Protein AF-A0AAJ5V204-F1 (afdb_monomer_lite)

Organism: NCBI:txid2666183

Structure (mmCIF, N/CA/C/O backbone):
da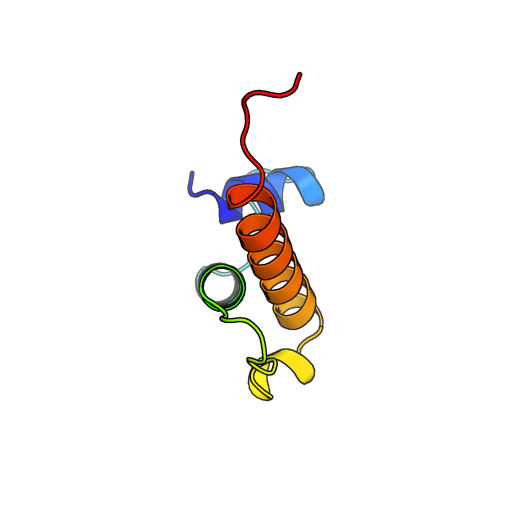ta_AF-A0AAJ5V204-F1
#
_entry.id   AF-A0AAJ5V204-F1
#
loop_
_atom_site.group_PDB
_atom_site.id
_atom_site.type_symbol
_atom_site.label_atom_id
_atom_site.label_alt_id
_atom_site.label_comp_id
_atom_site.label_asym_id
_atom_site.label_entity_id
_atom_site.label_seq_id
_atom_site.pdbx_PDB_ins_code
_atom_site.Cartn_x
_atom_site.Cartn_y
_atom_site.Cartn_z
_atom_site.occupancy
_atom_site.B_iso_or_equiv
_atom_site.auth_seq_id
_atom_site.auth_comp_id
_atom_site.auth_asym_id
_atom_site.auth_atom_id
_atom_site.pdbx_PDB_model_num
ATOM 1 N N . MET A 1 1 ? -0.797 17.216 7.872 1.00 59.19 1 MET A N 1
ATOM 2 C CA . MET A 1 1 ? -1.528 15.960 7.597 1.00 59.19 1 MET A CA 1
ATOM 3 C C . MET A 1 1 ? -0.670 15.143 6.651 1.00 59.19 1 MET A C 1
ATOM 5 O O . MET A 1 1 ? -0.327 15.689 5.604 1.00 59.19 1 MET A O 1
ATOM 9 N N . ASN A 1 2 ? -0.228 13.945 7.053 1.00 81.31 2 ASN A N 1
ATOM 10 C CA . ASN A 1 2 ? 0.650 13.126 6.207 1.00 81.31 2 ASN A CA 1
ATOM 11 C C . ASN A 1 2 ? -0.126 12.611 4.970 1.00 81.31 2 ASN A C 1
ATOM 13 O O . ASN A 1 2 ? -1.351 12.756 4.890 1.00 81.31 2 ASN A O 1
ATOM 17 N N . LEU A 1 3 ? 0.585 12.079 3.971 1.00 80.56 3 LEU A N 1
ATOM 18 C CA . LEU A 1 3 ? -0.028 11.612 2.722 1.00 80.56 3 LEU A CA 1
ATOM 19 C C . LEU A 1 3 ? -1.055 10.493 2.976 1.00 80.56 3 LEU A C 1
ATOM 21 O O . LEU A 1 3 ? -2.133 10.509 2.386 1.00 80.56 3 LEU A O 1
ATOM 25 N N . ILE A 1 4 ? -0.757 9.586 3.909 1.00 84.75 4 ILE A N 1
ATOM 26 C CA . ILE A 1 4 ? -1.630 8.468 4.283 1.00 84.75 4 ILE A CA 1
ATOM 27 C C . ILE A 1 4 ? -2.934 8.950 4.931 1.00 84.75 4 ILE A C 1
ATOM 29 O O . ILE A 1 4 ? -4.008 8.504 4.549 1.00 84.75 4 ILE A O 1
ATOM 33 N N . ASP A 1 5 ? -2.888 9.934 5.826 1.00 84.19 5 ASP A N 1
ATOM 34 C CA . ASP A 1 5 ? -4.063 10.570 6.422 1.00 84.19 5 ASP A CA 1
ATOM 35 C C . ASP A 1 5 ? -4.922 11.241 5.351 1.00 84.19 5 ASP A C 1
ATOM 37 O O . ASP A 1 5 ? -6.147 11.162 5.405 1.00 84.19 5 ASP A O 1
ATOM 41 N N . ARG A 1 6 ? -4.304 11.899 4.361 1.00 84.88 6 ARG A N 1
ATOM 42 C CA . ARG A 1 6 ? -5.028 12.493 3.224 1.00 84.88 6 ARG A CA 1
ATOM 43 C C . ARG A 1 6 ? -5.724 11.433 2.393 1.00 84.88 6 ARG A C 1
ATOM 45 O O . ARG A 1 6 ? -6.909 11.587 2.113 1.00 84.88 6 ARG A O 1
ATOM 52 N N . ALA A 1 7 ? -5.019 10.365 2.046 1.00 84.38 7 ALA A N 1
ATOM 53 C CA . ALA A 1 7 ? -5.581 9.295 1.244 1.00 84.38 7 ALA A CA 1
ATOM 54 C C . ALA A 1 7 ? -6.703 8.557 1.993 1.00 84.38 7 ALA A C 1
ATOM 56 O O . ALA A 1 7 ? -7.800 8.418 1.460 1.00 84.38 7 ALA A O 1
ATOM 57 N N . ILE A 1 8 ? -6.497 8.190 3.263 1.00 85.69 8 ILE A N 1
ATOM 58 C CA . ILE A 1 8 ? -7.532 7.564 4.098 1.00 85.69 8 ILE A CA 1
ATOM 59 C C . ILE A 1 8 ? -8.734 8.500 4.261 1.00 85.69 8 ILE A C 1
ATOM 61 O O . ILE A 1 8 ? -9.872 8.053 4.117 1.00 85.69 8 ILE A O 1
ATOM 65 N N . SER A 1 9 ? -8.518 9.793 4.524 1.00 87.38 9 SER A N 1
ATOM 66 C CA . SER A 1 9 ? -9.623 10.758 4.631 1.00 87.38 9 SER A CA 1
ATOM 67 C C . SER A 1 9 ? -10.412 10.855 3.325 1.00 87.38 9 SER A C 1
ATOM 69 O O . SER A 1 9 ? -11.637 10.904 3.371 1.00 87.38 9 SER A O 1
ATOM 71 N N . ALA A 1 10 ? -9.735 10.841 2.172 1.00 86.19 10 ALA A N 1
ATOM 72 C CA . ALA A 1 10 ? -10.374 10.895 0.859 1.00 86.19 10 ALA A CA 1
ATOM 73 C C . ALA A 1 10 ? -11.196 9.631 0.553 1.00 86.19 10 ALA A C 1
ATOM 75 O O . ALA A 1 10 ? -12.318 9.740 0.070 1.00 86.19 10 ALA A O 1
ATOM 76 N N . PHE A 1 11 ? -10.684 8.440 0.881 1.00 81.81 11 PHE A N 1
ATOM 77 C CA . PHE A 1 11 ? -11.418 7.185 0.678 1.00 81.81 11 PHE A CA 1
ATOM 78 C C . PHE A 1 11 ? -12.596 7.021 1.641 1.00 81.81 11 PHE A C 1
ATOM 80 O O . PHE A 1 11 ? -13.628 6.465 1.275 1.00 81.81 11 PHE A O 1
ATOM 87 N N . THR A 1 12 ? -12.451 7.491 2.881 1.00 84.75 12 THR A N 1
ATOM 88 C CA . THR A 1 12 ? -13.444 7.260 3.942 1.00 84.75 12 THR A CA 1
ATOM 89 C C . THR A 1 12 ? -14.393 8.434 4.169 1.00 84.75 12 THR A C 1
ATOM 91 O O . THR A 1 12 ? -15.348 8.287 4.931 1.00 84.75 12 THR A O 1
ATOM 94 N N . ASN A 1 13 ? -14.147 9.590 3.541 1.00 89.00 13 ASN A N 1
ATOM 95 C CA . ASN A 1 13 ? -14.826 10.866 3.803 1.00 89.00 13 ASN A CA 1
ATOM 96 C C . ASN A 1 13 ? -14.865 11.246 5.298 1.00 89.00 13 ASN A C 1
ATOM 98 O O . ASN A 1 13 ? -15.818 11.866 5.771 1.00 89.00 13 ASN A O 1
ATOM 102 N N . LYS A 1 14 ? -13.836 10.864 6.067 1.00 85.62 14 LYS A N 1
ATOM 103 C CA . LYS A 1 14 ? -13.735 11.131 7.509 1.00 85.62 14 LYS A CA 1
ATOM 104 C C . LYS A 1 14 ? -12.500 11.960 7.834 1.00 85.62 14 LYS A C 1
ATOM 106 O O . LYS A 1 14 ? -11.398 11.622 7.416 1.00 85.62 14 LYS A O 1
ATOM 111 N N . VAL A 1 15 ? -12.700 13.014 8.629 1.00 84.81 15 VAL A N 1
ATOM 112 C CA . VAL A 1 15 ? -11.639 13.875 9.167 1.00 84.81 15 VAL A CA 1
ATOM 113 C C . VAL A 1 15 ? -11.851 14.018 10.685 1.00 84.81 15 VAL A C 1
ATOM 115 O O . VAL A 1 15 ? -12.900 14.522 11.088 1.00 84.81 15 VAL A O 1
ATOM 118 N N . PRO A 1 16 ? -10.898 13.587 11.536 1.00 82.25 16 PRO A N 1
ATOM 119 C CA . PRO A 1 16 ? -9.598 13.017 11.173 1.00 82.25 16 PRO A CA 1
ATOM 120 C C . PRO A 1 16 ? -9.711 11.622 10.534 1.00 82.25 16 PRO A C 1
ATOM 122 O O . PRO A 1 1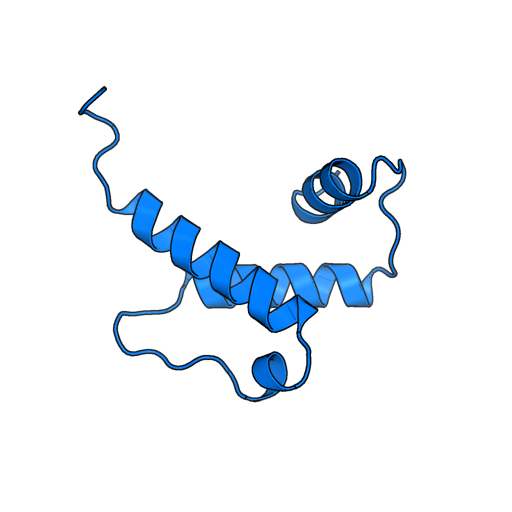6 ? -10.681 10.898 10.764 1.00 82.25 16 PRO A O 1
ATOM 125 N N . ALA A 1 17 ? -8.694 11.257 9.745 1.00 84.62 17 ALA A N 1
ATOM 126 C CA . ALA A 1 17 ? -8.585 9.935 9.140 1.00 84.62 17 ALA A CA 1
ATOM 127 C C . ALA A 1 17 ? -8.681 8.840 10.219 1.00 84.62 17 ALA A C 1
ATOM 129 O O . ALA A 1 17 ? -7.891 8.880 11.175 1.00 84.62 17 ALA A O 1
ATOM 130 N N . PRO A 1 18 ? -9.601 7.867 10.086 1.00 85.88 18 PRO A N 1
ATOM 131 C CA . PRO A 1 18 ? -9.705 6.748 11.015 1.00 85.88 18 PRO A CA 1
ATOM 132 C C . PRO A 1 18 ? -8.448 5.862 10.995 1.00 85.88 18 PRO A C 1
ATOM 134 O O . PRO A 1 18 ? -7.614 5.956 10.093 1.00 85.88 18 PRO A O 1
ATOM 137 N N . GLY A 1 19 ? -8.334 4.993 12.000 1.00 84.44 19 GLY A N 1
ATOM 138 C CA . GLY A 1 19 ? -7.207 4.074 12.174 1.00 84.44 19 GLY A CA 1
ATOM 139 C C . GLY A 1 19 ? -6.180 4.565 13.194 1.00 84.44 19 GLY A C 1
ATOM 140 O O . GLY A 1 19 ? -5.971 5.765 13.396 1.00 84.44 19 GLY A O 1
ATOM 141 N N . SER A 1 20 ? -5.547 3.607 13.856 1.00 90.69 20 SER A N 1
ATOM 142 C CA . SER A 1 20 ? -4.438 3.809 14.779 1.00 90.69 20 SER A CA 1
ATOM 143 C C . SER A 1 20 ? -3.175 4.272 14.048 1.00 90.69 20 SER A C 1
ATOM 145 O O . SER A 1 20 ? -3.004 4.069 12.845 1.00 90.69 20 SER A O 1
ATOM 147 N N . GLN A 1 21 ? -2.241 4.864 14.795 1.00 89.19 21 GLN A N 1
ATOM 148 C CA . GLN A 1 21 ? -0.943 5.253 14.242 1.00 89.19 21 GLN A CA 1
ATOM 149 C C . GLN A 1 21 ? -0.176 4.048 13.673 1.00 89.19 21 GLN A C 1
ATOM 151 O O . GLN A 1 21 ? 0.475 4.176 12.642 1.00 89.19 21 GLN A O 1
ATOM 156 N N . ALA A 1 22 ? -0.287 2.878 14.311 1.00 88.31 22 ALA A N 1
ATOM 157 C CA . ALA A 1 22 ? 0.375 1.656 13.864 1.00 88.31 22 ALA A CA 1
ATOM 158 C C . ALA A 1 22 ? -0.152 1.176 12.501 1.00 88.31 22 ALA A C 1
ATOM 160 O O . ALA A 1 22 ? 0.644 0.852 11.623 1.00 88.31 22 ALA A O 1
ATOM 161 N N . GLU A 1 23 ? -1.472 1.196 12.290 1.00 88.75 23 GLU A N 1
ATOM 162 C CA . GLU A 1 23 ? -2.080 0.845 10.998 1.00 88.75 23 GLU A CA 1
ATOM 163 C C . GLU A 1 23 ? -1.632 1.806 9.895 1.00 88.75 23 GLU A C 1
ATOM 165 O O . GLU A 1 23 ? -1.235 1.373 8.815 1.00 88.75 23 GLU A O 1
ATOM 170 N N . LYS A 1 24 ? -1.616 3.112 10.183 1.00 90.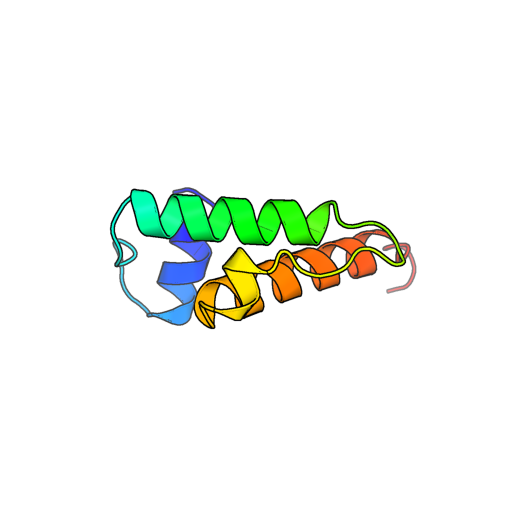44 24 LYS A N 1
ATOM 171 C CA . LYS A 1 24 ? -1.155 4.132 9.231 1.00 90.44 24 LYS A CA 1
ATOM 172 C C . LYS A 1 24 ? 0.321 3.957 8.874 1.00 90.44 24 LYS A C 1
ATOM 174 O O . LYS A 1 24 ? 0.674 4.083 7.707 1.00 90.44 24 LYS A O 1
ATOM 179 N N . SER A 1 25 ? 1.170 3.628 9.847 1.00 90.75 25 SER A N 1
ATOM 180 C CA . SER A 1 25 ? 2.585 3.327 9.606 1.00 90.75 25 SER A CA 1
ATOM 181 C C . SER A 1 25 ? 2.790 2.037 8.807 1.00 90.75 25 SER A C 1
ATOM 183 O O . SER A 1 25 ? 3.670 1.997 7.954 1.00 90.75 25 SER A O 1
ATOM 185 N N . ALA A 1 26 ? 1.979 0.999 9.031 1.00 91.69 26 ALA A N 1
ATOM 186 C CA . ALA A 1 26 ? 2.045 -0.232 8.243 1.00 91.69 26 ALA A CA 1
ATOM 187 C C . ALA A 1 26 ? 1.637 0.004 6.779 1.00 91.69 26 ALA A C 1
ATOM 189 O O . ALA A 1 26 ? 2.295 -0.493 5.867 1.00 91.69 26 ALA A O 1
ATOM 190 N N . ILE A 1 27 ? 0.596 0.813 6.557 1.00 92.69 27 ILE A N 1
ATOM 191 C CA . ILE A 1 27 ? 0.163 1.259 5.227 1.00 92.69 27 ILE A CA 1
ATOM 192 C C . ILE A 1 27 ? 1.279 2.040 4.516 1.00 92.69 27 ILE A C 1
ATOM 194 O O . ILE A 1 27 ? 1.602 1.741 3.366 1.00 92.69 27 ILE A O 1
ATOM 198 N N . ASP A 1 28 ? 1.888 3.010 5.204 1.00 92.19 28 ASP A N 1
ATOM 199 C CA . ASP A 1 28 ? 2.992 3.820 4.674 1.00 92.19 28 ASP A CA 1
ATOM 200 C C . ASP A 1 28 ? 4.194 2.951 4.276 1.00 92.19 28 ASP A C 1
ATOM 202 O O . ASP A 1 28 ? 4.743 3.088 3.180 1.00 92.19 28 ASP A O 1
ATOM 206 N N . ALA A 1 29 ? 4.554 1.990 5.133 1.00 92.75 29 ALA A N 1
ATOM 207 C CA . ALA A 1 29 ? 5.626 1.042 4.870 1.00 92.75 29 ALA A CA 1
ATOM 208 C C . ALA A 1 29 ? 5.316 0.152 3.658 1.00 92.75 29 ALA A C 1
ATOM 210 O O . ALA A 1 29 ? 6.163 0.020 2.780 1.00 92.75 29 ALA A O 1
ATOM 211 N N . ALA A 1 30 ? 4.110 -0.416 3.562 1.00 94.56 30 ALA A N 1
ATOM 212 C CA . ALA A 1 30 ? 3.721 -1.248 2.422 1.00 94.56 30 ALA A CA 1
ATOM 213 C C . ALA A 1 30 ? 3.776 -0.466 1.101 1.00 94.56 30 ALA A C 1
ATOM 215 O O . ALA A 1 30 ? 4.363 -0.939 0.127 1.00 94.56 30 ALA A O 1
ATOM 216 N N . CYS A 1 31 ? 3.245 0.761 1.090 1.00 93.69 31 CYS A N 1
ATOM 217 C CA . CYS A 1 31 ? 3.300 1.650 -0.068 1.00 93.69 31 CYS A CA 1
ATOM 218 C C . CYS A 1 31 ? 4.745 2.004 -0.453 1.00 93.69 31 CYS A C 1
ATOM 220 O O . CYS A 1 31 ? 5.101 1.971 -1.630 1.00 93.69 31 CYS A O 1
ATOM 222 N N . THR A 1 32 ? 5.597 2.296 0.531 1.00 93.31 32 THR A N 1
ATOM 223 C CA . THR A 1 32 ? 7.017 2.603 0.307 1.00 93.31 32 THR A CA 1
ATOM 224 C C . THR A 1 32 ? 7.772 1.401 -0.252 1.00 93.31 32 THR A C 1
ATOM 226 O O . THR A 1 32 ? 8.569 1.556 -1.175 1.00 93.31 32 THR A O 1
ATOM 229 N N . VAL A 1 33 ? 7.517 0.198 0.265 1.00 95.00 33 VAL A N 1
ATOM 230 C CA . VAL A 1 33 ? 8.141 -1.033 -0.239 1.00 95.00 33 VAL A CA 1
ATOM 231 C C . VAL A 1 33 ? 7.716 -1.288 -1.685 1.00 95.00 33 VAL A C 1
ATOM 233 O O . VAL A 1 33 ? 8.576 -1.543 -2.519 1.00 95.00 33 VAL A O 1
ATOM 236 N N . GLY A 1 34 ? 6.429 -1.132 -2.013 1.00 94.31 34 GLY A N 1
ATOM 237 C CA . GLY A 1 34 ? 5.948 -1.249 -3.393 1.00 94.31 34 GLY A CA 1
ATOM 238 C C . GLY A 1 34 ? 6.576 -0.222 -4.337 1.00 94.31 34 GLY A C 1
ATOM 239 O O . GLY A 1 34 ? 6.984 -0.572 -5.438 1.00 94.31 34 GLY A O 1
ATOM 240 N N . PHE A 1 35 ? 6.714 1.035 -3.902 1.00 93.62 35 PHE A N 1
ATOM 241 C CA . PHE A 1 35 ? 7.339 2.089 -4.709 1.00 93.62 35 PHE A CA 1
ATOM 242 C C . PHE A 1 35 ? 8.830 1.843 -4.978 1.00 93.62 35 PHE A C 1
ATOM 244 O O . PHE A 1 35 ? 9.350 2.273 -5.997 1.00 93.62 35 PHE A O 1
ATOM 251 N N . ASN A 1 36 ? 9.536 1.162 -4.077 1.00 93.50 36 ASN A N 1
ATOM 252 C CA . ASN A 1 36 ? 10.960 0.866 -4.249 1.00 93.50 36 ASN A CA 1
ATOM 253 C C . ASN A 1 36 ? 11.225 -0.534 -4.822 1.00 93.50 36 ASN A C 1
ATOM 255 O O . ASN A 1 36 ? 12.388 -0.902 -4.974 1.00 93.50 36 ASN A O 1
ATOM 259 N N . ALA A 1 37 ? 10.180 -1.307 -5.130 1.00 92.56 37 ALA A N 1
ATOM 260 C CA . ALA A 1 37 ? 10.322 -2.637 -5.704 1.00 92.56 37 ALA A CA 1
ATOM 261 C C . ALA A 1 37 ? 10.972 -2.566 -7.095 1.00 92.56 37 ALA A C 1
ATOM 263 O O . ALA A 1 37 ? 10.651 -1.703 -7.918 1.00 92.56 37 ALA A O 1
ATOM 264 N N . LEU A 1 38 ? 11.898 -3.482 -7.359 1.00 88.31 38 LEU A N 1
ATOM 265 C CA . LEU A 1 38 ? 12.573 -3.633 -8.640 1.00 88.31 38 LEU A CA 1
ATOM 266 C C . LEU A 1 38 ? 11.819 -4.621 -9.545 1.00 88.31 38 LEU A C 1
ATOM 268 O O . LEU A 1 38 ? 11.038 -5.446 -9.067 1.00 88.31 38 LEU A O 1
ATOM 272 N N . PRO A 1 39 ? 12.039 -4.577 -10.873 1.00 82.19 39 PRO A N 1
ATOM 273 C CA . PRO A 1 39 ? 11.480 -5.576 -11.774 1.00 82.19 39 PRO A CA 1
ATOM 274 C C . PRO A 1 39 ? 11.897 -6.994 -11.361 1.00 82.19 39 PRO A C 1
ATOM 276 O O . PRO A 1 39 ? 13.083 -7.316 -11.355 1.00 82.19 39 PRO A O 1
ATOM 279 N N . GLY A 1 40 ? 10.912 -7.839 -11.057 1.00 83.25 40 GLY A N 1
ATOM 280 C CA . GLY A 1 40 ? 11.131 -9.214 -10.600 1.00 83.25 40 GLY A CA 1
ATOM 281 C C . GLY A 1 40 ? 11.101 -9.400 -9.082 1.00 83.25 40 GLY A C 1
ATOM 282 O O . GLY A 1 40 ? 11.137 -10.545 -8.642 1.00 83.25 40 GLY A O 1
ATOM 283 N N . ASP A 1 41 ? 10.986 -8.325 -8.295 1.00 90.38 41 ASP A N 1
ATOM 284 C CA . ASP A 1 41 ? 10.734 -8.446 -6.859 1.00 90.38 41 ASP A CA 1
ATOM 285 C C . ASP A 1 41 ? 9.340 -9.032 -6.605 1.00 90.38 41 ASP A C 1
ATOM 287 O O . ASP A 1 41 ? 8.341 -8.617 -7.203 1.00 90.38 41 ASP A O 1
ATOM 291 N N . GLU A 1 42 ? 9.276 -9.991 -5.685 1.00 89.69 42 GLU A N 1
ATOM 292 C CA . GLU A 1 42 ? 8.022 -10.567 -5.209 1.00 89.69 42 GLU A CA 1
ATOM 293 C C . GLU A 1 42 ? 7.445 -9.741 -4.053 1.00 89.69 42 GLU A C 1
ATOM 295 O O . GLU A 1 42 ? 8.158 -9.050 -3.315 1.00 89.69 42 GLU A O 1
ATOM 300 N N . MET A 1 43 ? 6.126 -9.823 -3.873 1.00 91.94 43 MET A N 1
ATOM 301 C CA . MET A 1 43 ? 5.482 -9.195 -2.728 1.00 91.94 43 MET A CA 1
ATOM 302 C C . MET A 1 43 ? 5.944 -9.884 -1.433 1.00 91.94 43 MET A C 1
ATOM 304 O O . MET A 1 43 ? 5.950 -11.112 -1.362 1.00 91.94 43 MET A O 1
ATOM 308 N N . PRO A 1 44 ? 6.292 -9.136 -0.369 1.00 92.25 44 PRO A N 1
ATOM 309 C CA . PRO A 1 44 ? 6.594 -9.748 0.918 1.00 92.25 44 PRO A CA 1
ATOM 310 C C . PRO A 1 44 ? 5.416 -10.588 1.433 1.00 92.25 44 PRO A C 1
ATOM 312 O O . PRO A 1 44 ? 4.307 -10.072 1.566 1.00 92.25 44 PRO A O 1
ATOM 315 N N . ALA A 1 45 ? 5.667 -11.842 1.825 1.00 91.06 45 ALA A N 1
ATOM 316 C CA . ALA A 1 45 ? 4.634 -12.779 2.298 1.00 91.06 45 ALA A CA 1
ATOM 317 C C . ALA A 1 45 ? 3.770 -12.226 3.453 1.00 91.06 45 ALA A C 1
ATOM 319 O O . ALA A 1 45 ? 2.586 -12.532 3.580 1.00 91.06 45 ALA A O 1
ATOM 320 N N . GLN A 1 46 ? 4.343 -11.354 4.287 1.00 86.69 46 GLN A N 1
ATOM 321 C CA . GLN A 1 46 ? 3.624 -10.662 5.362 1.00 86.69 46 GLN A CA 1
ATOM 322 C C . GLN A 1 46 ? 2.484 -9.752 4.865 1.00 86.69 46 GLN A C 1
ATOM 324 O O . GLN A 1 46 ? 1.539 -9.497 5.608 1.00 86.69 46 GLN A O 1
ATOM 329 N N . PHE A 1 47 ? 2.563 -9.253 3.628 1.00 90.88 47 PHE A N 1
ATOM 330 C CA . PHE A 1 47 ? 1.519 -8.435 3.013 1.00 90.88 47 PHE A CA 1
ATOM 331 C C . PHE A 1 47 ? 0.442 -9.296 2.364 1.00 90.88 47 PHE A C 1
ATOM 333 O O . PHE A 1 47 ? -0.713 -8.888 2.377 1.00 90.88 47 PHE A O 1
ATOM 340 N N . GLU A 1 48 ? 0.782 -10.487 1.865 1.00 85.25 48 GLU A N 1
ATOM 341 C CA . GLU A 1 48 ? -0.176 -11.409 1.236 1.00 85.25 48 GLU A CA 1
ATOM 342 C C . GLU A 1 48 ? -1.250 -11.895 2.220 1.00 85.25 48 GLU A C 1
ATOM 344 O O . GLU A 1 48 ? -2.404 -12.098 1.850 1.00 85.25 48 GLU A O 1
ATOM 349 N N . GLY A 1 49 ? -0.894 -12.026 3.503 1.00 86.44 49 GLY A N 1
ATOM 350 C CA . GLY A 1 49 ? -1.837 -12.380 4.565 1.00 86.44 49 GLY A CA 1
ATOM 351 C C . GLY A 1 49 ? -2.761 -11.239 5.010 1.00 86.44 49 GLY A C 1
ATOM 352 O O . GLY A 1 49 ? -3.670 -11.473 5.806 1.00 86.44 49 GLY A O 1
ATOM 353 N N . ILE A 1 50 ? -2.533 -10.003 4.545 1.00 91.06 50 ILE A N 1
ATOM 354 C CA . ILE A 1 50 ? -3.265 -8.808 4.983 1.00 91.06 50 ILE A CA 1
ATOM 355 C C . ILE A 1 50 ? -3.712 -8.013 3.744 1.00 91.06 50 ILE A C 1
ATOM 357 O O . ILE A 1 50 ? -2.941 -7.192 3.241 1.00 91.06 50 ILE A O 1
ATOM 361 N N . PRO A 1 51 ? -4.973 -8.174 3.285 1.00 91.00 51 PRO A N 1
ATOM 362 C CA . PRO A 1 51 ? -5.455 -7.590 2.027 1.00 91.00 51 PRO A CA 1
ATOM 363 C C . PRO A 1 51 ? -5.192 -6.087 1.885 1.00 91.00 51 PRO A C 1
ATOM 365 O O . PRO A 1 51 ? -4.787 -5.618 0.826 1.00 91.00 51 PRO A O 1
ATOM 368 N N . LEU A 1 52 ? -5.337 -5.332 2.977 1.00 88.94 52 LEU A N 1
ATOM 369 C CA . LEU A 1 52 ? -5.066 -3.897 2.981 1.00 88.94 52 LEU A CA 1
ATOM 370 C C . LEU A 1 52 ? -3.600 -3.586 2.628 1.00 88.94 52 LEU A C 1
ATOM 372 O O . LEU A 1 52 ? -3.336 -2.693 1.831 1.00 88.94 52 LEU A O 1
ATOM 376 N N . LEU A 1 53 ? -2.634 -4.327 3.179 1.00 93.38 53 LEU A N 1
ATOM 377 C CA . LEU A 1 53 ? -1.215 -4.107 2.876 1.00 93.38 53 LEU A CA 1
ATOM 378 C C . LEU A 1 53 ? -0.867 -4.546 1.448 1.00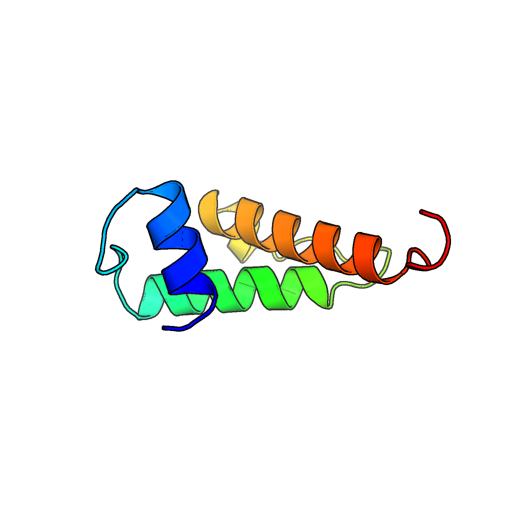 93.38 53 LEU A C 1
ATOM 380 O O . LEU A 1 53 ? -0.061 -3.882 0.799 1.00 93.38 53 LEU A O 1
ATOM 384 N N . THR A 1 54 ? -1.515 -5.600 0.939 1.00 94.81 54 THR A N 1
ATOM 385 C CA . THR A 1 54 ? -1.413 -6.020 -0.472 1.00 94.81 54 THR A CA 1
ATOM 386 C C . THR A 1 54 ? -1.825 -4.887 -1.422 1.00 94.81 54 THR A C 1
ATOM 388 O O . THR A 1 54 ? -1.126 -4.584 -2.395 1.00 94.81 54 THR A O 1
ATOM 391 N N . GLU A 1 55 ? -2.956 -4.231 -1.140 1.00 92.69 55 GLU A N 1
ATOM 392 C CA . GLU A 1 55 ? -3.463 -3.120 -1.951 1.00 92.69 55 GLU A CA 1
ATOM 393 C C . GLU A 1 55 ? -2.507 -1.927 -1.930 1.00 92.69 55 GLU A C 1
ATOM 395 O O . GLU A 1 55 ? -2.139 -1.410 -2.986 1.00 92.69 55 GLU A O 1
ATOM 400 N N . TRP A 1 56 ? -2.046 -1.520 -0.747 1.00 92.94 56 TRP A N 1
ATOM 401 C CA . TRP A 1 56 ? -1.126 -0.390 -0.613 1.00 92.94 56 TRP A CA 1
ATOM 402 C C . TRP A 1 56 ? 0.244 -0.649 -1.241 1.00 92.94 56 TRP A C 1
ATOM 404 O O . TRP A 1 56 ? 0.783 0.246 -1.893 1.00 92.94 56 TRP A O 1
ATOM 414 N N . TYR A 1 57 ? 0.773 -1.872 -1.143 1.00 94.62 57 TYR A N 1
ATOM 415 C CA . TYR A 1 57 ? 1.961 -2.277 -1.898 1.00 94.62 57 TYR A CA 1
ATOM 416 C C . TYR A 1 57 ? 1.734 -2.132 -3.411 1.00 94.62 57 TYR A C 1
ATOM 418 O O . TYR A 1 57 ? 2.544 -1.526 -4.113 1.00 94.62 57 TYR A O 1
ATOM 426 N N . SER A 1 58 ? 0.592 -2.610 -3.913 1.00 92.38 58 SER A N 1
ATOM 427 C CA . SER A 1 58 ? 0.248 -2.527 -5.338 1.00 92.38 58 SER A CA 1
ATOM 428 C C . SER A 1 58 ? 0.093 -1.081 -5.824 1.00 92.38 58 SER A C 1
ATOM 430 O O . SER A 1 58 ? 0.458 -0.766 -6.958 1.00 92.38 58 SER A O 1
ATOM 432 N N . ILE A 1 59 ? -0.427 -0.185 -4.978 1.00 91.56 59 ILE A N 1
ATOM 433 C CA . ILE A 1 59 ? -0.487 1.259 -5.251 1.00 91.56 59 ILE A CA 1
ATOM 434 C C . ILE A 1 59 ? 0.928 1.832 -5.387 1.00 91.56 59 ILE A C 1
ATOM 436 O O . ILE A 1 59 ? 1.202 2.526 -6.367 1.00 91.56 59 ILE A O 1
ATOM 440 N N . GLY A 1 60 ? 1.8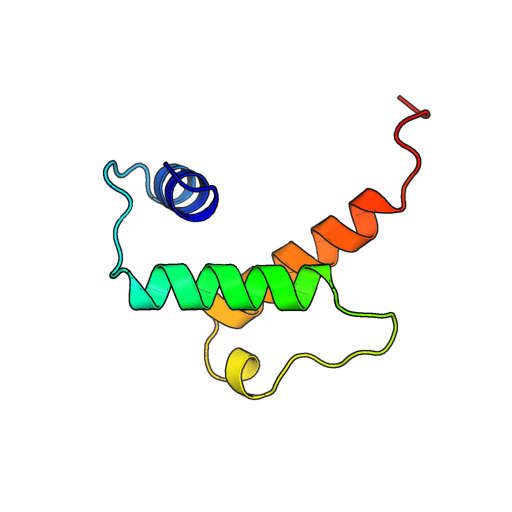27 1.507 -4.452 1.00 91.69 60 GLY A N 1
ATOM 441 C CA . GLY A 1 60 ? 3.231 1.920 -4.505 1.00 91.69 60 GLY A CA 1
ATOM 442 C C . GLY A 1 60 ? 3.923 1.477 -5.795 1.00 91.69 60 GLY A C 1
ATOM 443 O O . GLY A 1 60 ? 4.516 2.301 -6.490 1.00 91.69 60 GLY A O 1
ATOM 444 N N . LEU A 1 61 ? 3.761 0.205 -6.171 1.00 92.75 61 LEU A N 1
ATOM 445 C CA . LEU A 1 61 ? 4.336 -0.360 -7.396 1.00 92.75 61 LEU A CA 1
ATOM 446 C C . LEU A 1 61 ? 3.836 0.360 -8.657 1.00 92.75 61 LEU A C 1
ATOM 448 O O . LEU A 1 61 ? 4.617 0.727 -9.533 1.00 92.75 61 LEU A O 1
ATOM 452 N N . ARG A 1 62 ? 2.527 0.628 -8.746 1.00 89.31 62 ARG A N 1
ATOM 453 C CA . ARG A 1 62 ? 1.948 1.385 -9.870 1.00 89.31 62 ARG A CA 1
ATOM 454 C C . ARG A 1 62 ? 2.479 2.815 -9.938 1.00 89.31 62 ARG A C 1
ATOM 456 O O . ARG A 1 62 ? 2.712 3.319 -11.034 1.00 89.31 62 ARG A O 1
ATOM 463 N N . ALA A 1 63 ? 2.673 3.463 -8.790 1.00 88.06 63 ALA A N 1
ATOM 464 C CA . ALA A 1 63 ? 3.248 4.802 -8.728 1.00 88.06 63 ALA A CA 1
ATOM 465 C C . ALA A 1 63 ? 4.712 4.820 -9.200 1.00 88.06 63 ALA A C 1
ATOM 467 O O . ALA A 1 63 ? 5.102 5.748 -9.908 1.00 88.06 63 ALA A O 1
ATOM 468 N N . GLN A 1 64 ? 5.495 3.782 -8.884 1.00 88.19 64 GLN A N 1
ATOM 469 C CA . GLN A 1 64 ? 6.857 3.637 -9.403 1.00 88.19 64 GLN A CA 1
ATOM 470 C C . GLN A 1 64 ? 6.856 3.504 -10.927 1.00 88.19 64 GLN A C 1
ATOM 472 O O . GLN A 1 64 ? 7.548 4.268 -11.597 1.00 88.19 64 GLN A O 1
ATOM 477 N N . LEU A 1 65 ? 6.003 2.646 -11.490 1.00 84.19 65 LEU A N 1
ATOM 478 C CA . LEU A 1 65 ? 5.897 2.485 -12.943 1.00 84.19 65 LEU A CA 1
ATOM 479 C C . LEU A 1 65 ? 5.493 3.789 -13.645 1.00 84.19 65 LEU A C 1
ATOM 481 O O . LEU A 1 65 ? 6.063 4.140 -14.675 1.00 84.19 65 LEU A O 1
ATOM 485 N N . ALA A 1 66 ? 4.550 4.539 -13.069 1.00 82.25 66 ALA A N 1
ATOM 486 C CA . ALA A 1 66 ? 4.130 5.832 -13.605 1.00 82.25 66 ALA A CA 1
ATOM 487 C C . ALA A 1 66 ? 5.239 6.899 -13.543 1.00 82.25 66 ALA A C 1
ATOM 489 O O . ALA A 1 66 ? 5.265 7.788 -14.389 1.00 82.25 66 ALA A O 1
ATOM 490 N N . SER A 1 67 ? 6.166 6.807 -12.582 1.00 77.44 67 SER A N 1
ATOM 491 C CA . SER A 1 67 ? 7.292 7.746 -12.446 1.00 77.44 67 SER A CA 1
ATOM 492 C C . SER A 1 67 ? 8.370 7.579 -13.524 1.00 77.44 67 SER A C 1
ATOM 494 O O . SER A 1 67 ? 9.145 8.501 -13.769 1.00 77.44 67 SER A O 1
ATOM 496 N N . VAL A 1 68 ? 8.401 6.419 -14.188 1.00 68.12 68 VAL A N 1
ATOM 497 C CA . VAL A 1 68 ? 9.339 6.101 -15.276 1.00 68.12 68 VAL A CA 1
ATOM 498 C C . VAL A 1 68 ? 8.807 6.568 -16.641 1.00 68.12 68 VAL A C 1
ATOM 500 O O . VAL A 1 68 ? 9.575 6.688 -17.595 1.00 68.12 68 VAL A O 1
ATOM 503 N N . ILE A 1 69 ? 7.510 6.876 -16.754 1.00 60.78 69 ILE A N 1
ATOM 504 C CA . ILE A 1 69 ? 6.922 7.424 -17.983 1.00 60.78 69 ILE A CA 1
ATOM 505 C C . ILE A 1 69 ? 7.298 8.915 -18.073 1.00 60.78 69 ILE A C 1
ATOM 507 O O . ILE A 1 69 ? 6.958 9.670 -17.157 1.00 60.78 69 ILE A O 1
ATOM 511 N N . PRO A 1 70 ? 7.972 9.378 -19.147 1.00 54.09 70 PRO A N 1
ATOM 512 C CA . PRO A 1 70 ? 8.287 10.792 -19.309 1.00 54.09 70 PRO A CA 1
ATOM 513 C C . PRO A 1 70 ? 7.003 11.626 -19.267 1.00 54.09 70 PRO A C 1
ATOM 515 O O . PRO A 1 70 ? 6.089 11.401 -20.056 1.00 54.09 70 PRO A O 1
ATOM 518 N N . GLN A 1 7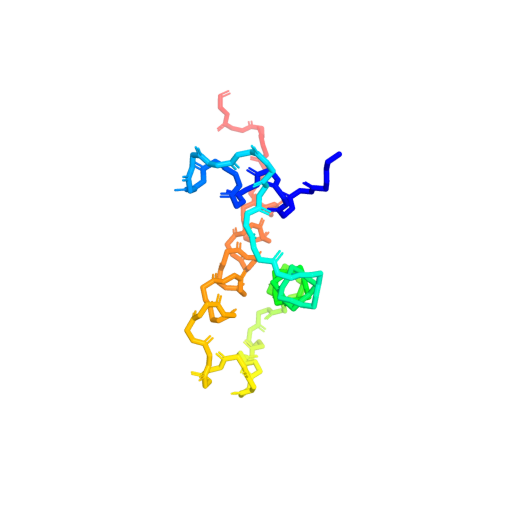1 ? 6.950 12.610 -18.369 1.00 54.62 71 GLN A N 1
ATOM 519 C CA . GLN A 1 71 ? 5.824 13.547 -18.222 1.00 54.62 71 GLN A CA 1
ATOM 520 C C . GLN A 1 71 ? 5.664 14.506 -19.427 1.00 54.62 71 GLN A C 1
ATOM 522 O O . GLN A 1 71 ? 4.753 15.324 -19.429 1.00 54.62 71 GLN A O 1
ATOM 527 N N . ASP A 1 72 ? 6.523 14.402 -20.448 1.00 50.41 72 ASP A N 1
ATOM 528 C CA . ASP A 1 72 ? 6.628 15.328 -21.589 1.00 50.41 72 ASP A CA 1
ATOM 529 C C . ASP A 1 72 ? 5.794 14.929 -22.825 1.00 50.41 72 ASP A C 1
ATOM 531 O O . ASP A 1 72 ? 6.025 15.418 -23.931 1.00 50.41 72 ASP A O 1
ATOM 535 N N . GLN A 1 73 ? 4.814 14.034 -22.675 1.00 45.19 73 GLN A N 1
ATOM 536 C CA . GLN A 1 73 ? 3.834 13.746 -23.731 1.00 45.19 73 GLN A CA 1
ATOM 537 C C . GLN A 1 73 ? 2.403 13.914 -23.213 1.00 45.19 73 GLN A C 1
ATOM 539 O O . GLN A 1 73 ? 1.692 12.935 -22.988 1.00 45.19 73 GLN A O 1
ATOM 544 N N . ALA A 1 74 ? 1.994 15.167 -23.018 1.00 46.66 74 ALA A N 1
ATOM 545 C CA . ALA A 1 74 ? 0.601 15.577 -22.856 1.00 46.66 74 ALA A CA 1
ATOM 546 C C . ALA A 1 74 ? 0.350 16.883 -23.618 1.00 46.66 74 ALA A C 1
ATOM 548 O O . ALA A 1 74 ? 1.230 17.771 -23.562 1.00 46.66 74 ALA A O 1
#

Secondary structure (DSSP, 8-state):
--HHHHHHHHHHT-SSPPS-HHHHHHHHHHHHHHHHPPTTPPPPHHHHT-HHHHHHHHHHHHHHHHHHS-TT--

Sequence (74 aa):
MNLIDRAISAFTNKVPAPGSQAEKSAIDAACTVGFNALPGDEMPAQFEGIPLLTEWYSIGLRAQLASVIPQDQA

pLDDT: mean 85.07, std 11.48, range [45.19, 95.0]

Foldseek 3Di:
DDPLQVVQCVVVVDPRRDDDPVVSVLLVVLLCCLLPDDVPDDRPPVQVVPVSSVVSSPNSVVVNVVVPPPPPPD

Radius of gyration: 13.69 Å; chains: 1; bounding box: 27×29×38 Å